Protein AF-A0A3M1A2R4-F1 (afdb_monomer_lite)

Foldseek 3Di:
DVLLVLQADDPRDLVVSLVVLVVVLQVQLVVCCVPVVDDSVVSSVVSVVVSLVSSLNNNLSHPLVNLLVVLLVCVVVVNLDLVVLLVVLLQALGSNNLSSLCNQLVHDSVVSSVQCVVVDLVSQLVSCVSGPDDPVSSVSSSVSNNNNVVVVD

pLDDT: mean 90.4, std 5.22, range [67.06, 96.69]

Sequence (153 aa):
CLLCRLAAHEGTDLAGIERLTHHLSARLAEALSGTYDLDIDHATYLAGLARDEAVARAIERAPMARIEAYLAEMAMHGQLGGDRIIAYAQRGDSPLFIAAVAQCAGMDSELVEAFLEDDSVVALERMLLRTDLVPALRAAICNAYEGATRASA

Radius of gyration: 16.37 Å; chains: 1; bounding box: 39×34×41 Å

Secondary structure (DSSP, 8-state):
-HHHHHHTSTT--HHHHHHHHHHHHHHHHHHHHHHH---HHHHHHHHHHHHHHHHHHHHTTS-HHHHHHHHHHHHHTT---HHHHHHHHTTSS-HHHHHHHHHHHT--HHHHHHHHTT--HHHHHHHHTTSS--HHHHHHHHHHHHHHHHHH-

Structure (mmCIF, N/CA/C/O backbone):
data_AF-A0A3M1A2R4-F1
#
_entry.id   AF-A0A3M1A2R4-F1
#
loop_
_atom_site.group_PDB
_atom_site.id
_atom_site.type_symbol
_atom_site.label_atom_id
_atom_site.label_alt_id
_atom_site.label_comp_id
_atom_site.label_asym_id
_atom_site.label_entity_id
_atom_site.label_seq_id
_atom_site.pdbx_PDB_ins_code
_atom_site.Cartn_x
_atom_site.Cartn_y
_atom_site.Cartn_z
_atom_site.occupancy
_atom_site.B_iso_or_equiv
_atom_site.auth_seq_id
_atom_site.auth_comp_id
_atom_site.auth_asym_id
_atom_site.auth_atom_id
_atom_site.pdbx_PDB_model_num
ATOM 1 N N . CYS A 1 1 ? 17.864 -5.603 3.311 1.00 74.31 1 CYS A N 1
ATOM 2 C CA . CYS A 1 1 ? 17.776 -4.704 2.135 1.00 74.31 1 CYS A CA 1
ATOM 3 C C . CYS A 1 1 ? 18.266 -3.301 2.529 1.00 74.31 1 CYS A C 1
ATOM 5 O O . CYS A 1 1 ? 17.985 -2.880 3.646 1.00 74.31 1 CYS A O 1
ATOM 7 N N . LEU A 1 2 ? 19.033 -2.602 1.674 1.00 82.69 2 LEU A N 1
ATOM 8 C CA . LEU A 1 2 ? 19.510 -1.229 1.936 1.00 82.69 2 LEU A CA 1
ATOM 9 C C . LEU A 1 2 ? 18.342 -0.249 2.127 1.00 82.69 2 LEU A C 1
ATOM 11 O O . LEU A 1 2 ? 18.363 0.518 3.082 1.00 82.69 2 LEU A O 1
ATOM 15 N N . LEU A 1 3 ? 17.307 -0.346 1.287 1.00 81.88 3 LEU A N 1
ATOM 16 C CA . LEU A 1 3 ? 16.104 0.490 1.369 1.00 81.88 3 LEU A CA 1
ATOM 17 C C . LEU A 1 3 ? 15.379 0.315 2.707 1.00 81.88 3 LEU A C 1
ATOM 19 O O . LEU A 1 3 ? 15.019 1.301 3.329 1.00 81.88 3 LEU A O 1
ATOM 23 N N . CYS A 1 4 ? 15.260 -0.919 3.210 1.00 81.88 4 CYS A N 1
ATOM 24 C CA . CYS A 1 4 ? 14.678 -1.173 4.533 1.00 81.88 4 CYS A CA 1
ATOM 25 C C . CYS A 1 4 ? 15.477 -0.517 5.670 1.00 81.88 4 CYS A C 1
ATOM 27 O O . CYS A 1 4 ? 14.888 -0.037 6.629 1.00 81.88 4 CYS A O 1
ATOM 29 N N . ARG A 1 5 ? 16.816 -0.492 5.575 1.00 83.06 5 ARG A N 1
ATOM 30 C CA . ARG A 1 5 ? 17.661 0.179 6.581 1.00 83.06 5 ARG A CA 1
ATOM 31 C C . ARG A 1 5 ? 17.504 1.695 6.531 1.00 83.06 5 ARG A C 1
ATOM 33 O O . ARG A 1 5 ? 17.515 2.327 7.575 1.00 83.06 5 ARG A O 1
ATOM 40 N N . LEU A 1 6 ? 17.363 2.250 5.328 1.00 83.06 6 LEU A N 1
ATOM 41 C CA . LEU A 1 6 ? 17.090 3.670 5.134 1.00 83.06 6 LEU A CA 1
ATOM 42 C C . LEU A 1 6 ? 15.706 4.033 5.690 1.00 83.06 6 LEU A C 1
ATOM 44 O O . LEU A 1 6 ? 15.608 4.933 6.508 1.00 83.06 6 LEU A O 1
ATOM 48 N N . ALA A 1 7 ? 14.656 3.288 5.343 1.00 80.50 7 ALA A N 1
ATOM 49 C CA . ALA A 1 7 ? 13.298 3.546 5.830 1.00 80.50 7 ALA A CA 1
ATOM 50 C C . ALA A 1 7 ? 13.175 3.497 7.365 1.00 80.50 7 ALA A C 1
ATOM 52 O O . ALA A 1 7 ? 12.448 4.296 7.954 1.00 80.50 7 ALA A O 1
ATOM 53 N N . ALA A 1 8 ? 13.923 2.597 8.011 1.00 82.00 8 ALA A N 1
ATOM 54 C CA . ALA A 1 8 ? 13.959 2.474 9.465 1.00 82.00 8 ALA A CA 1
ATOM 55 C C . ALA A 1 8 ? 14.696 3.632 10.173 1.00 82.00 8 ALA A C 1
ATOM 57 O O . ALA A 1 8 ? 14.579 3.767 11.388 1.00 82.00 8 ALA A O 1
ATOM 58 N N . HIS A 1 9 ? 15.463 4.461 9.456 1.00 86.94 9 HIS A N 1
ATOM 59 C CA . HIS A 1 9 ? 16.214 5.560 10.058 1.00 86.94 9 HIS A CA 1
ATOM 60 C C . HIS A 1 9 ? 15.321 6.789 10.285 1.00 86.94 9 HIS A C 1
ATOM 62 O O . HIS A 1 9 ? 14.653 7.283 9.366 1.00 86.94 9 HIS A O 1
ATOM 68 N N . GLU A 1 10 ? 15.359 7.336 11.503 1.00 69.06 10 GLU A N 1
ATOM 69 C CA . GLU A 1 10 ? 14.716 8.606 11.852 1.00 69.06 10 GLU A CA 1
ATOM 70 C C . GLU A 1 10 ? 15.317 9.723 10.982 1.00 69.06 10 GLU A C 1
ATOM 72 O O . GLU A 1 10 ? 16.504 10.025 11.069 1.00 69.06 10 GLU A O 1
ATOM 77 N N . GLY A 1 11 ? 14.535 10.271 10.052 1.00 76.69 11 GLY A N 1
ATOM 78 C CA . GLY A 1 11 ? 14.973 11.325 9.125 1.00 76.69 11 GLY A CA 1
ATOM 79 C C . GLY A 1 11 ? 14.952 10.955 7.640 1.00 76.69 11 GLY A C 1
ATOM 80 O O . GLY A 1 11 ? 15.101 11.837 6.799 1.00 76.69 11 GLY A O 1
ATOM 81 N N . THR A 1 12 ? 14.733 9.690 7.272 1.00 83.56 12 THR A N 1
ATOM 82 C CA . THR A 1 12 ? 14.673 9.312 5.848 1.00 83.56 12 THR A CA 1
ATOM 83 C C . THR A 1 12 ? 13.295 9.527 5.235 1.00 83.56 12 THR A C 1
ATOM 85 O O . THR A 1 12 ? 12.384 8.767 5.530 1.00 83.56 12 THR A O 1
ATOM 88 N N . ASP A 1 13 ? 13.138 10.510 4.353 1.00 87.25 13 ASP A N 1
ATOM 89 C CA . ASP A 1 13 ? 11.905 10.745 3.586 1.00 87.25 13 ASP A CA 1
ATOM 90 C C . ASP A 1 13 ? 11.440 9.486 2.812 1.00 87.25 13 ASP A C 1
ATOM 92 O O . ASP A 1 13 ? 12.142 8.998 1.920 1.00 87.25 13 ASP A O 1
ATOM 96 N N . LEU A 1 14 ? 10.246 8.973 3.146 1.00 86.88 14 LEU A N 1
ATOM 97 C CA . LEU A 1 14 ? 9.649 7.796 2.503 1.00 86.88 14 LEU A CA 1
ATOM 98 C C . LEU A 1 14 ? 9.283 8.068 1.038 1.00 86.88 14 LEU A C 1
ATOM 100 O O . LEU A 1 14 ? 9.515 7.211 0.183 1.00 86.88 14 LEU A O 1
ATOM 104 N N . ALA A 1 15 ? 8.831 9.282 0.713 1.00 85.50 15 ALA A N 1
ATOM 105 C CA . ALA A 1 15 ? 8.597 9.680 -0.673 1.00 85.50 15 ALA A CA 1
ATOM 106 C C . ALA A 1 15 ? 9.923 9.741 -1.456 1.00 85.50 15 ALA A C 1
ATOM 108 O O . ALA A 1 15 ? 9.991 9.405 -2.640 1.00 85.50 15 ALA A O 1
ATOM 109 N N . GLY A 1 16 ? 11.019 10.102 -0.783 1.00 85.38 16 GLY A N 1
ATOM 110 C CA . GLY A 1 16 ? 12.377 10.029 -1.323 1.00 85.38 16 GLY A CA 1
ATOM 111 C C . GLY A 1 16 ? 12.805 8.605 -1.686 1.00 85.38 16 GLY A C 1
ATOM 112 O O . GLY A 1 16 ? 13.424 8.403 -2.734 1.00 85.38 16 GLY A O 1
ATOM 113 N N . ILE A 1 17 ? 12.434 7.612 -0.872 1.00 85.62 17 ILE A N 1
ATOM 114 C CA . ILE A 1 17 ? 12.674 6.189 -1.160 1.00 85.62 17 ILE A CA 1
ATOM 115 C C . ILE A 1 17 ? 11.888 5.743 -2.402 1.00 85.62 17 ILE A C 1
ATOM 117 O O . ILE A 1 17 ? 12.461 5.090 -3.280 1.00 85.62 17 ILE A O 1
ATOM 121 N N . GLU A 1 18 ? 10.612 6.115 -2.517 1.00 85.88 18 GLU A N 1
ATOM 122 C CA . GLU A 1 18 ? 9.787 5.796 -3.694 1.00 85.88 18 GLU A CA 1
ATOM 123 C C . GLU A 1 18 ? 10.362 6.429 -4.975 1.00 85.88 18 GLU A C 1
ATOM 125 O O . GLU A 1 18 ? 10.519 5.758 -5.995 1.00 85.88 18 GLU A O 1
ATOM 130 N N . ARG A 1 19 ? 10.804 7.693 -4.916 1.00 87.31 19 ARG A N 1
ATOM 131 C CA . ARG A 1 19 ? 11.465 8.354 -6.058 1.00 87.31 19 ARG A CA 1
ATOM 132 C C . ARG A 1 19 ? 12.773 7.666 -6.454 1.00 87.31 19 ARG A C 1
ATOM 134 O O . ARG A 1 19 ? 13.025 7.439 -7.638 1.00 87.31 19 ARG A O 1
ATOM 141 N N . LEU A 1 20 ? 13.609 7.306 -5.480 1.00 86.38 20 LEU A N 1
ATOM 142 C CA . LEU A 1 20 ? 14.888 6.644 -5.744 1.00 86.38 20 LEU A CA 1
ATOM 143 C C . LEU A 1 20 ? 14.684 5.262 -6.377 1.00 86.38 20 LEU A C 1
ATOM 145 O O . LEU A 1 20 ? 15.350 4.916 -7.351 1.00 86.38 20 LEU A O 1
ATOM 149 N N . THR A 1 21 ? 13.736 4.487 -5.860 1.00 87.44 21 THR A N 1
ATOM 150 C CA . THR A 1 21 ? 13.397 3.165 -6.408 1.00 87.44 21 THR A CA 1
ATOM 151 C C . THR A 1 21 ? 12.771 3.252 -7.796 1.00 87.44 21 THR A C 1
ATOM 153 O O . THR A 1 21 ? 13.076 2.408 -8.635 1.00 87.44 21 THR A O 1
ATOM 156 N N . HIS A 1 22 ? 11.992 4.296 -8.090 1.00 88.12 22 HIS A N 1
ATOM 157 C CA . HIS A 1 22 ? 11.499 4.569 -9.440 1.00 88.12 22 HIS A CA 1
ATOM 158 C C . HIS A 1 22 ? 12.638 4.807 -10.446 1.00 88.12 22 HIS A C 1
ATOM 160 O O . HIS A 1 22 ? 12.632 4.262 -11.548 1.00 88.12 22 HIS A O 1
ATOM 166 N N . HIS A 1 23 ? 13.672 5.565 -10.071 1.00 87.75 23 HIS A N 1
ATOM 167 C CA . HIS A 1 23 ? 14.840 5.732 -10.941 1.00 87.75 23 HIS A CA 1
ATOM 168 C C . HIS A 1 23 ? 15.622 4.428 -11.137 1.00 87.75 23 HIS A C 1
ATOM 170 O O . HIS A 1 23 ? 16.099 4.149 -12.240 1.00 87.75 23 HIS A O 1
ATOM 176 N N . LEU A 1 24 ? 15.734 3.609 -10.088 1.00 87.94 24 LEU A N 1
ATOM 177 C CA . LEU A 1 24 ? 16.389 2.305 -10.179 1.00 87.94 24 LEU A CA 1
ATOM 178 C C . LEU A 1 24 ? 15.596 1.311 -11.036 1.00 87.94 24 LEU A C 1
ATOM 180 O O . LEU A 1 24 ? 16.211 0.509 -11.737 1.00 87.94 24 LEU A O 1
ATOM 184 N N . SER A 1 25 ? 14.260 1.374 -11.036 1.00 89.81 25 SER A N 1
ATOM 185 C CA . SER A 1 25 ? 13.433 0.451 -11.819 1.00 89.81 25 SER A CA 1
ATOM 186 C C . SER A 1 25 ? 13.625 0.632 -13.322 1.00 89.81 25 SER A C 1
ATOM 188 O O . SER A 1 25 ? 13.654 -0.355 -14.047 1.00 89.81 25 SER A O 1
ATOM 190 N N . ALA A 1 26 ? 13.842 1.863 -13.794 1.00 89.69 26 ALA A N 1
ATOM 191 C CA . ALA A 1 26 ? 14.159 2.108 -15.203 1.00 89.69 26 ALA A CA 1
ATOM 192 C C . ALA A 1 26 ? 15.464 1.405 -15.623 1.00 89.69 26 ALA A C 1
ATOM 194 O O . ALA A 1 26 ? 15.518 0.731 -16.648 1.00 89.69 26 ALA A O 1
ATOM 195 N N . ARG A 1 27 ? 16.503 1.483 -14.781 1.00 89.81 27 ARG A N 1
ATOM 196 C CA . ARG A 1 27 ? 17.782 0.795 -15.030 1.00 89.81 27 ARG A CA 1
ATOM 197 C C . ARG A 1 27 ? 17.660 -0.719 -14.922 1.00 89.81 27 ARG A C 1
ATOM 199 O O . ARG A 1 27 ? 18.323 -1.440 -15.661 1.00 89.81 27 ARG A O 1
ATOM 206 N N . LEU A 1 28 ? 16.804 -1.202 -14.024 1.00 90.81 28 LEU A N 1
ATOM 207 C CA . LEU A 1 28 ? 16.495 -2.622 -13.918 1.00 90.81 28 LEU A CA 1
ATOM 208 C C . LEU A 1 28 ? 15.791 -3.137 -15.180 1.00 90.81 28 LEU A C 1
ATOM 210 O O . LEU A 1 28 ? 16.151 -4.208 -15.653 1.00 90.81 28 LEU A O 1
ATOM 214 N N . ALA A 1 29 ? 14.851 -2.378 -15.748 1.00 91.81 29 ALA A N 1
ATOM 215 C CA . ALA A 1 29 ? 14.175 -2.742 -16.994 1.00 91.81 29 ALA A CA 1
ATOM 216 C C . ALA A 1 29 ? 15.168 -2.862 -18.163 1.00 91.81 29 ALA A C 1
ATOM 218 O O . ALA A 1 29 ? 15.178 -3.874 -18.861 1.00 91.81 29 ALA A O 1
ATOM 219 N N . GLU A 1 30 ? 16.068 -1.883 -18.318 1.00 92.19 30 GLU A N 1
ATOM 220 C CA . GLU A 1 30 ? 17.148 -1.936 -19.315 1.00 92.19 30 GLU A CA 1
ATOM 221 C C . GLU A 1 30 ? 18.041 -3.174 -19.124 1.00 92.19 30 GLU A C 1
ATOM 223 O O . GLU A 1 30 ? 18.344 -3.886 -20.083 1.00 92.19 30 GLU A O 1
ATOM 228 N N . ALA A 1 31 ? 18.435 -3.466 -17.880 1.00 91.69 31 ALA A N 1
ATOM 229 C CA . ALA A 1 31 ? 19.275 -4.619 -17.567 1.00 91.69 31 ALA A CA 1
ATOM 230 C C . ALA A 1 31 ? 18.562 -5.955 -17.831 1.00 91.69 31 ALA A C 1
ATOM 232 O O . ALA A 1 31 ? 19.183 -6.886 -18.348 1.00 91.69 31 ALA A O 1
ATOM 233 N N . LEU A 1 32 ? 17.272 -6.054 -17.495 1.00 91.50 32 LEU A N 1
ATOM 234 C CA . LEU A 1 32 ? 16.455 -7.240 -17.739 1.00 91.50 32 LEU A CA 1
ATOM 235 C C . LEU A 1 32 ? 16.297 -7.507 -19.237 1.00 91.50 32 LEU A C 1
ATOM 237 O O . LEU A 1 32 ? 16.507 -8.639 -19.669 1.00 91.50 32 LEU A O 1
ATOM 241 N N . SER A 1 33 ? 16.002 -6.466 -20.017 1.00 94.50 33 SER A N 1
ATOM 242 C CA . SER A 1 33 ? 15.904 -6.566 -21.473 1.00 94.50 33 SER A CA 1
ATOM 243 C C . SER A 1 33 ? 17.237 -7.002 -22.090 1.00 94.50 33 SER A C 1
ATOM 245 O O . SER A 1 33 ? 17.282 -7.994 -22.809 1.00 94.50 33 SER A O 1
ATOM 247 N N . GLY A 1 34 ? 18.352 -6.357 -21.723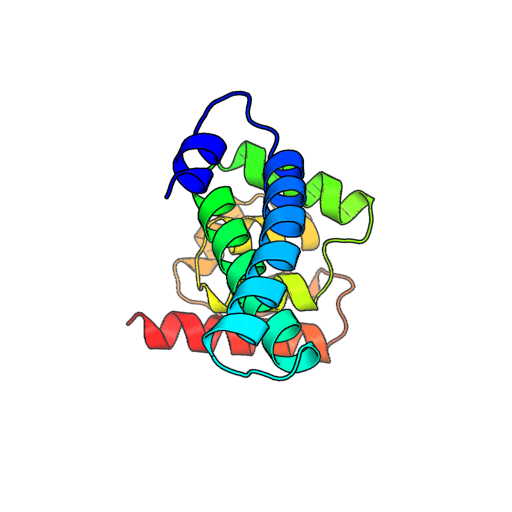 1.00 93.31 34 GLY A N 1
ATOM 248 C CA . GLY A 1 34 ? 19.662 -6.678 -22.300 1.00 93.31 34 GLY A CA 1
ATOM 249 C C . GLY A 1 34 ? 20.250 -8.029 -21.873 1.00 93.31 34 GLY A C 1
ATOM 250 O O . GLY A 1 34 ? 20.986 -8.642 -22.641 1.00 93.31 34 GLY A O 1
ATOM 251 N N . THR A 1 35 ? 19.954 -8.502 -20.658 1.00 94.44 35 THR A N 1
ATOM 252 C CA . THR A 1 35 ? 20.550 -9.744 -20.123 1.00 94.44 35 THR A CA 1
ATOM 253 C C . THR A 1 35 ? 19.731 -10.981 -20.470 1.00 94.44 35 THR A C 1
ATOM 255 O O . THR A 1 35 ? 20.301 -12.043 -20.714 1.00 94.44 35 THR A O 1
ATOM 258 N N . TYR A 1 36 ? 18.403 -10.857 -20.465 1.00 93.38 36 TYR A N 1
ATOM 259 C CA . TYR A 1 36 ? 17.482 -11.983 -20.628 1.00 93.38 36 TYR A CA 1
ATOM 260 C C . TYR A 1 36 ? 16.710 -11.943 -21.951 1.00 93.38 36 TYR A C 1
ATOM 262 O O . TYR A 1 36 ? 15.812 -12.759 -22.134 1.00 93.38 36 TYR A O 1
ATOM 270 N N . ASP A 1 37 ? 17.054 -11.012 -22.850 1.00 92.75 37 ASP A N 1
ATOM 271 C CA . ASP A 1 37 ? 16.393 -10.800 -24.147 1.00 92.75 37 ASP A CA 1
ATOM 272 C C . ASP A 1 37 ? 14.870 -10.624 -24.008 1.00 92.75 37 ASP A C 1
ATOM 274 O O . ASP A 1 37 ? 14.066 -11.101 -24.809 1.00 92.75 37 ASP A O 1
ATOM 278 N N . LEU A 1 38 ? 14.459 -9.971 -22.918 1.00 91.81 38 LEU A N 1
ATOM 279 C CA . LEU A 1 38 ? 13.063 -9.634 -22.685 1.00 91.81 38 LEU A CA 1
ATOM 280 C C . LEU A 1 38 ? 12.693 -8.411 -23.517 1.00 91.81 38 LEU A C 1
ATOM 282 O O . LEU A 1 38 ? 13.439 -7.427 -23.564 1.00 91.81 38 LEU A O 1
ATOM 286 N N . ASP A 1 39 ? 11.494 -8.446 -24.094 1.00 95.88 39 ASP A N 1
ATOM 287 C CA . ASP A 1 39 ? 10.882 -7.254 -24.667 1.00 95.88 39 ASP A CA 1
ATOM 288 C C . ASP A 1 39 ? 10.824 -6.126 -23.622 1.00 95.88 39 ASP A C 1
ATOM 290 O O . ASP A 1 39 ? 10.602 -6.369 -22.428 1.00 95.88 39 ASP A O 1
ATOM 294 N N . ILE A 1 40 ? 11.058 -4.890 -24.067 1.00 92.19 40 ILE A N 1
ATOM 295 C CA . ILE A 1 40 ? 11.221 -3.748 -23.166 1.00 92.19 40 ILE A CA 1
ATOM 296 C C . ILE A 1 40 ? 9.950 -3.456 -22.363 1.00 92.19 40 ILE A C 1
ATOM 298 O O . ILE A 1 40 ? 10.054 -3.066 -21.196 1.00 92.19 40 ILE A O 1
ATOM 302 N N . ASP A 1 41 ? 8.764 -3.706 -22.924 1.00 92.88 41 ASP A N 1
ATOM 303 C CA . ASP A 1 41 ? 7.500 -3.498 -22.218 1.00 92.88 41 ASP A CA 1
ATOM 304 C C . ASP A 1 41 ? 7.345 -4.542 -21.106 1.00 92.88 41 ASP A C 1
ATOM 306 O O . ASP A 1 41 ? 6.997 -4.212 -19.968 1.00 92.88 41 ASP A O 1
ATOM 310 N N . HIS A 1 42 ? 7.707 -5.797 -21.392 1.00 91.44 42 HIS A N 1
ATOM 311 C CA . HIS A 1 42 ? 7.707 -6.872 -20.399 1.00 91.44 42 HIS A CA 1
ATOM 312 C C . HIS A 1 42 ? 8.743 -6.624 -19.290 1.00 91.44 42 HIS A C 1
ATOM 314 O O . HIS A 1 42 ? 8.444 -6.774 -18.102 1.00 91.44 42 HIS A O 1
ATOM 320 N N . ALA A 1 43 ? 9.958 -6.210 -19.653 1.00 92.69 43 ALA A N 1
ATOM 321 C CA . ALA A 1 43 ? 11.010 -5.881 -18.695 1.00 92.69 43 ALA A CA 1
ATOM 322 C C . ALA A 1 43 ? 10.611 -4.697 -17.797 1.00 92.69 43 ALA A C 1
ATOM 324 O O . ALA A 1 43 ? 10.844 -4.731 -16.586 1.00 92.69 43 ALA A O 1
ATOM 325 N N . THR A 1 44 ? 9.958 -3.682 -18.371 1.00 92.44 44 THR A N 1
ATOM 326 C CA . THR A 1 44 ? 9.426 -2.523 -17.638 1.00 92.44 44 THR A CA 1
ATOM 327 C C . THR A 1 44 ? 8.334 -2.938 -16.661 1.00 92.44 44 THR A C 1
ATOM 329 O O . THR A 1 44 ? 8.353 -2.508 -15.506 1.00 92.44 44 THR A O 1
ATOM 332 N N . TYR A 1 45 ? 7.421 -3.814 -17.084 1.00 89.75 45 TYR A N 1
ATOM 333 C CA . TYR A 1 45 ? 6.386 -4.364 -16.215 1.00 89.75 45 TYR A CA 1
ATOM 334 C C . TYR A 1 45 ? 6.985 -5.111 -15.012 1.00 89.75 45 TYR A C 1
ATOM 336 O O . TYR A 1 45 ? 6.665 -4.788 -13.866 1.00 89.75 45 TYR A O 1
ATOM 344 N N . LEU A 1 46 ? 7.915 -6.045 -15.247 1.00 90.06 46 LEU A N 1
ATOM 345 C CA . LEU A 1 46 ? 8.571 -6.800 -14.171 1.00 90.06 46 LEU A CA 1
ATOM 346 C C . LEU A 1 46 ? 9.371 -5.896 -13.226 1.00 90.06 46 LEU A C 1
ATOM 348 O O . LEU A 1 46 ? 9.318 -6.068 -12.007 1.00 90.06 46 LEU A O 1
ATOM 352 N N . ALA A 1 47 ? 10.093 -4.914 -13.770 1.00 91.38 47 ALA A N 1
ATOM 353 C CA . ALA A 1 47 ? 10.820 -3.944 -12.963 1.00 91.38 47 ALA A CA 1
ATOM 354 C C . ALA A 1 47 ? 9.875 -3.073 -12.117 1.00 91.38 47 ALA A C 1
ATOM 356 O O . ALA A 1 47 ? 10.213 -2.740 -10.981 1.00 91.38 47 ALA A O 1
ATOM 357 N N . GLY A 1 48 ? 8.692 -2.740 -12.643 1.00 88.69 48 GLY A N 1
ATOM 358 C CA . GLY A 1 48 ? 7.626 -2.058 -11.912 1.00 88.69 48 GLY A CA 1
ATOM 359 C C . GLY A 1 48 ? 7.116 -2.883 -10.731 1.00 88.69 48 GLY A C 1
ATOM 360 O O . GLY A 1 48 ? 7.115 -2.388 -9.607 1.00 88.69 48 GLY A O 1
ATOM 361 N N . LEU A 1 49 ? 6.796 -4.162 -10.952 1.00 87.44 49 LEU A N 1
ATOM 362 C CA . LEU A 1 49 ? 6.379 -5.067 -9.874 1.00 87.44 49 LEU A CA 1
ATOM 363 C C . LEU A 1 49 ? 7.452 -5.196 -8.785 1.00 87.44 49 LEU A C 1
ATOM 365 O O . LEU A 1 49 ? 7.162 -5.089 -7.595 1.00 87.44 49 LEU A O 1
ATOM 369 N N . ALA A 1 50 ? 8.712 -5.385 -9.188 1.00 86.94 50 ALA A N 1
ATOM 370 C CA . ALA A 1 50 ? 9.827 -5.495 -8.252 1.00 86.94 50 ALA A CA 1
ATOM 371 C C . ALA A 1 50 ? 10.047 -4.200 -7.453 1.00 86.94 50 ALA A C 1
ATOM 373 O O . ALA A 1 50 ? 10.368 -4.254 -6.263 1.00 86.94 50 ALA A O 1
ATOM 374 N N . ARG A 1 51 ? 9.868 -3.037 -8.094 1.00 90.19 51 ARG A N 1
ATOM 375 C CA . ARG A 1 51 ? 9.919 -1.728 -7.435 1.00 90.19 51 ARG A CA 1
ATOM 376 C C . ARG A 1 51 ? 8.832 -1.613 -6.379 1.00 90.19 51 ARG A C 1
ATOM 378 O O . ARG A 1 51 ? 9.155 -1.282 -5.243 1.00 90.19 51 ARG A O 1
ATOM 385 N N . ASP A 1 52 ? 7.585 -1.878 -6.747 1.00 86.62 52 ASP A N 1
ATOM 386 C CA . ASP A 1 52 ? 6.438 -1.691 -5.855 1.00 86.62 52 ASP A CA 1
ATOM 387 C C . ASP A 1 52 ? 6.552 -2.605 -4.627 1.00 86.62 52 ASP A C 1
ATOM 389 O O . ASP A 1 52 ? 6.391 -2.148 -3.494 1.00 86.62 52 ASP A O 1
ATOM 393 N N . GLU A 1 53 ? 6.989 -3.852 -4.829 1.00 87.19 53 GLU A N 1
ATOM 394 C CA . GLU A 1 53 ? 7.294 -4.788 -3.743 1.00 87.19 53 GLU A CA 1
ATOM 395 C C . GLU A 1 53 ? 8.439 -4.290 -2.842 1.00 87.19 53 GLU A C 1
ATOM 397 O O . GLU A 1 53 ? 8.360 -4.359 -1.611 1.00 87.19 53 GLU A O 1
ATOM 402 N N . ALA A 1 54 ? 9.522 -3.774 -3.434 1.00 87.44 54 ALA A N 1
ATOM 403 C CA . ALA A 1 54 ? 10.663 -3.263 -2.680 1.00 87.44 54 ALA A CA 1
ATOM 404 C C . ALA A 1 54 ? 10.313 -2.008 -1.866 1.00 87.44 54 ALA A C 1
ATOM 406 O O . ALA A 1 54 ? 10.793 -1.866 -0.737 1.00 87.44 54 ALA A O 1
ATOM 407 N N . VAL A 1 55 ? 9.486 -1.118 -2.424 1.00 88.88 55 VAL A N 1
ATOM 408 C CA . VAL A 1 55 ? 8.983 0.087 -1.752 1.00 88.88 55 VAL A 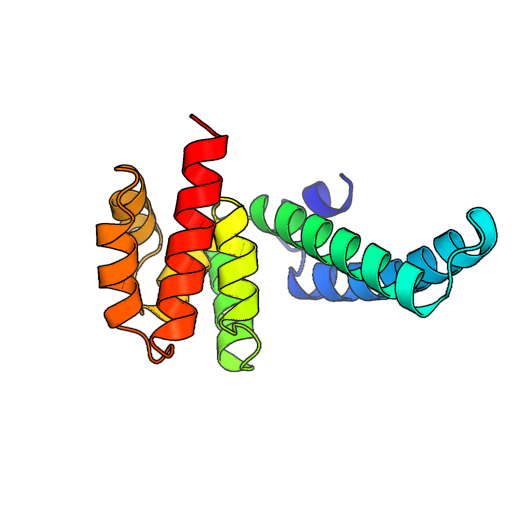CA 1
ATOM 409 C C . VAL A 1 55 ? 8.078 -0.296 -0.593 1.00 88.88 55 VAL A C 1
ATOM 411 O O . VAL A 1 55 ? 8.336 0.147 0.525 1.00 88.88 55 VAL A O 1
ATOM 414 N N . ALA A 1 56 ? 7.096 -1.173 -0.816 1.00 88.88 56 ALA A N 1
ATOM 415 C CA . ALA A 1 56 ? 6.191 -1.631 0.235 1.00 88.88 56 ALA A CA 1
ATOM 416 C C . ALA A 1 56 ? 6.969 -2.233 1.420 1.00 88.88 56 ALA A C 1
ATOM 418 O O . ALA A 1 56 ? 6.823 -1.779 2.554 1.00 88.88 56 ALA A O 1
ATOM 419 N N . ARG A 1 57 ? 7.914 -3.148 1.151 1.00 89.00 57 ARG A N 1
ATOM 420 C CA . ARG A 1 57 ? 8.788 -3.732 2.190 1.00 89.00 57 ARG A CA 1
ATOM 421 C C . ARG A 1 57 ? 9.674 -2.719 2.905 1.00 89.00 57 ARG A C 1
ATOM 423 O O . ARG A 1 57 ? 10.106 -2.973 4.030 1.00 89.00 57 ARG A O 1
ATOM 430 N N . ALA A 1 58 ? 10.075 -1.648 2.227 1.00 88.06 58 ALA A N 1
ATOM 431 C CA . ALA A 1 58 ? 10.868 -0.601 2.851 1.00 88.06 58 ALA A CA 1
ATOM 432 C C . ALA A 1 58 ? 9.990 0.212 3.805 1.00 88.06 58 ALA A C 1
ATOM 434 O O . ALA A 1 58 ? 10.354 0.358 4.968 1.00 88.06 58 ALA A O 1
ATOM 435 N N . ILE A 1 59 ? 8.824 0.662 3.340 1.00 91.19 59 ILE A N 1
ATOM 436 C CA . ILE A 1 59 ? 7.884 1.468 4.127 1.00 91.19 59 ILE A CA 1
ATOM 437 C C . ILE A 1 59 ? 7.403 0.710 5.367 1.00 91.19 59 ILE A C 1
ATOM 439 O O . ILE A 1 59 ? 7.404 1.281 6.449 1.00 91.19 59 ILE A O 1
ATOM 443 N N . GLU A 1 60 ? 7.115 -0.588 5.255 1.00 91.38 60 GLU A N 1
ATOM 444 C CA . GLU A 1 60 ? 6.701 -1.443 6.385 1.00 91.38 60 GLU A CA 1
ATOM 445 C C . GLU A 1 60 ? 7.734 -1.544 7.521 1.00 91.38 60 GLU A C 1
ATOM 447 O O . GLU A 1 60 ? 7.435 -2.066 8.592 1.00 91.38 60 GLU A O 1
ATOM 452 N N . ARG A 1 61 ? 8.972 -1.084 7.306 1.00 90.12 61 ARG A N 1
ATOM 453 C CA . ARG A 1 61 ? 10.015 -1.031 8.344 1.00 90.12 61 ARG A CA 1
ATOM 454 C C . ARG A 1 61 ? 10.105 0.323 9.036 1.00 90.12 61 ARG A C 1
ATOM 456 O O . ARG A 1 61 ? 10.876 0.449 9.986 1.00 90.12 61 ARG A O 1
ATOM 463 N N . ALA A 1 62 ? 9.381 1.325 8.552 1.00 90.00 62 ALA A N 1
ATOM 464 C CA . ALA A 1 62 ? 9.292 2.614 9.209 1.00 90.00 62 ALA A CA 1
ATOM 465 C C . ALA A 1 62 ? 8.339 2.538 10.419 1.00 90.00 62 ALA A C 1
ATOM 467 O O . ALA A 1 62 ? 7.423 1.718 10.434 1.00 90.00 62 ALA A O 1
ATOM 468 N N . PRO A 1 63 ? 8.524 3.401 11.433 1.00 91.81 63 PRO A N 1
ATOM 469 C CA . PRO A 1 63 ? 7.544 3.580 12.503 1.00 91.81 63 PRO A CA 1
ATOM 470 C C . PRO A 1 63 ? 6.146 3.910 11.961 1.00 91.81 63 PRO A C 1
ATOM 472 O O . PRO A 1 63 ? 6.038 4.692 11.013 1.00 91.81 63 PRO A O 1
ATOM 475 N N . MET A 1 64 ? 5.094 3.388 12.606 1.00 93.44 64 MET A N 1
ATOM 476 C CA . MET A 1 64 ? 3.696 3.531 12.160 1.00 93.44 64 MET A CA 1
ATOM 477 C C . MET A 1 64 ? 3.311 4.986 11.862 1.00 93.44 64 MET A C 1
ATOM 479 O O . MET A 1 64 ? 2.876 5.284 10.756 1.00 93.44 64 MET A O 1
ATOM 483 N N . ALA A 1 65 ? 3.621 5.918 12.769 1.00 92.44 65 ALA A N 1
ATOM 484 C CA . ALA A 1 65 ? 3.341 7.348 12.589 1.00 92.44 65 ALA A CA 1
ATOM 485 C C . ALA A 1 65 ? 3.903 7.942 11.278 1.00 92.44 65 ALA A C 1
ATOM 487 O O . ALA A 1 65 ? 3.387 8.921 10.743 1.00 92.44 65 ALA A O 1
ATOM 488 N N . ARG A 1 66 ? 4.985 7.365 10.738 1.00 91.94 66 ARG A N 1
ATOM 489 C CA . ARG A 1 66 ? 5.574 7.798 9.462 1.00 91.94 66 ARG A CA 1
ATOM 490 C C . ARG A 1 66 ? 4.883 7.170 8.263 1.00 91.94 66 ARG A C 1
ATOM 492 O O . ARG A 1 66 ? 4.788 7.828 7.231 1.00 91.94 66 ARG A O 1
ATOM 499 N N . ILE A 1 67 ? 4.436 5.923 8.396 1.00 95.06 67 ILE A N 1
ATOM 500 C CA . ILE A 1 67 ? 3.611 5.253 7.388 1.00 95.06 67 ILE A CA 1
ATOM 501 C C . ILE A 1 67 ? 2.309 6.042 7.226 1.00 95.06 67 ILE A C 1
ATOM 503 O O . ILE A 1 67 ? 1.961 6.410 6.109 1.00 95.06 67 ILE A O 1
ATOM 507 N N . GLU A 1 68 ? 1.661 6.397 8.336 1.00 94.81 68 GLU A N 1
ATOM 508 C CA . GLU A 1 68 ? 0.454 7.228 8.354 1.00 94.81 68 GLU A CA 1
ATOM 509 C C . GLU A 1 68 ? 0.690 8.598 7.715 1.00 94.81 68 GLU A C 1
ATOM 511 O O . GLU A 1 68 ? -0.055 8.990 6.823 1.00 94.81 68 GLU A O 1
ATOM 516 N N . ALA A 1 69 ? 1.759 9.307 8.102 1.00 93.38 69 ALA A N 1
ATOM 517 C CA . ALA A 1 69 ? 2.088 10.605 7.509 1.00 93.38 69 ALA A CA 1
ATOM 518 C C . ALA A 1 69 ? 2.314 10.515 5.989 1.00 93.38 69 ALA A C 1
ATOM 520 O O . ALA A 1 69 ? 1.832 11.363 5.238 1.00 93.38 69 ALA A O 1
ATOM 521 N N . TYR A 1 70 ? 3.009 9.471 5.532 1.00 93.81 70 TYR A N 1
ATOM 522 C CA . TYR A 1 70 ? 3.230 9.213 4.110 1.00 93.81 70 TYR A CA 1
ATOM 523 C C . TYR A 1 70 ? 1.918 8.911 3.370 1.00 93.81 70 TYR A C 1
ATOM 525 O O . TYR A 1 70 ? 1.659 9.481 2.312 1.00 93.81 70 TYR A O 1
ATOM 533 N N . LEU A 1 71 ? 1.051 8.067 3.933 1.00 95.50 71 LEU A N 1
ATOM 534 C CA . LEU A 1 71 ? -0.242 7.740 3.330 1.00 95.50 71 LEU A CA 1
ATOM 535 C C . LEU A 1 71 ? -1.209 8.930 3.340 1.00 95.50 71 LEU A C 1
ATOM 537 O O . LEU A 1 71 ? -1.974 9.096 2.391 1.00 95.50 71 LEU A O 1
ATOM 541 N N . ALA A 1 72 ? -1.151 9.784 4.362 1.00 94.12 72 ALA A N 1
ATOM 542 C CA . ALA A 1 72 ? -1.896 11.035 4.411 1.00 94.12 72 ALA A CA 1
ATOM 543 C C . ALA A 1 72 ? -1.453 11.990 3.291 1.00 94.12 72 ALA A C 1
ATOM 545 O O . ALA A 1 72 ? -2.303 12.522 2.576 1.00 94.12 72 ALA A O 1
ATOM 546 N N . GLU A 1 73 ? -0.142 12.154 3.077 1.00 93.75 73 GLU A N 1
ATOM 547 C CA . GLU A 1 73 ? 0.402 12.932 1.953 1.00 93.75 73 GLU A CA 1
ATOM 548 C C . GLU A 1 73 ? -0.065 12.358 0.605 1.00 93.75 73 GLU A C 1
ATOM 550 O O . GLU A 1 73 ? -0.579 13.086 -0.248 1.00 93.75 73 GLU A O 1
ATOM 555 N N . MET A 1 74 ? 0.011 11.036 0.430 1.00 93.12 74 MET A N 1
ATOM 556 C CA . MET A 1 74 ? -0.498 10.378 -0.774 1.00 93.12 74 MET A CA 1
ATOM 557 C C . MET A 1 74 ? -1.996 10.608 -0.987 1.00 93.12 74 MET A C 1
ATOM 559 O O . MET A 1 74 ? -2.423 10.865 -2.114 1.00 93.12 74 MET A O 1
ATOM 563 N N . ALA A 1 75 ? -2.805 10.506 0.069 1.00 92.38 75 ALA A N 1
ATOM 564 C CA . ALA A 1 75 ? -4.243 10.734 0.001 1.00 92.38 75 ALA A CA 1
ATOM 565 C C . ALA A 1 75 ? -4.554 12.186 -0.394 1.00 92.38 75 ALA A C 1
ATOM 567 O O . ALA A 1 75 ? -5.375 12.412 -1.283 1.00 92.38 75 ALA A O 1
ATOM 568 N N . MET A 1 76 ? -3.838 13.163 0.179 1.00 92.25 76 MET A N 1
ATOM 569 C CA . MET A 1 76 ? -3.960 14.582 -0.184 1.00 92.25 76 MET A CA 1
ATOM 570 C C . MET A 1 76 ? -3.671 14.843 -1.668 1.00 92.25 76 MET A C 1
ATOM 572 O O . MET A 1 76 ? -4.280 15.727 -2.269 1.00 92.25 76 MET A O 1
ATOM 576 N N . HIS A 1 77 ? -2.770 14.065 -2.269 1.00 91.75 77 HIS A N 1
ATOM 577 C CA . HIS A 1 77 ? -2.426 14.158 -3.687 1.00 91.75 77 HIS A CA 1
ATOM 578 C C . HIS A 1 77 ? -3.240 13.222 -4.597 1.00 91.75 77 HIS A C 1
ATOM 580 O O . HIS A 1 77 ? -2.959 13.151 -5.794 1.00 91.75 77 HIS A O 1
ATOM 586 N N . GLY A 1 78 ? -4.239 12.505 -4.067 1.00 89.06 78 GLY A N 1
ATOM 587 C CA . GLY A 1 78 ? -5.053 11.556 -4.838 1.00 89.06 78 GLY A CA 1
ATOM 588 C C . GLY A 1 78 ? -4.280 10.324 -5.326 1.00 89.06 78 GLY A C 1
ATOM 589 O O . GLY A 1 78 ? -4.683 9.681 -6.291 1.00 89.06 78 GLY A O 1
ATOM 590 N N . GLN A 1 79 ? -3.151 10.005 -4.689 1.00 89.94 79 GLN A N 1
ATOM 591 C CA . GLN A 1 79 ? -2.275 8.884 -5.043 1.00 89.94 79 GLN A CA 1
ATOM 592 C C . GLN A 1 79 ? -2.604 7.604 -4.264 1.00 89.94 79 GLN A C 1
ATOM 594 O O . GLN A 1 79 ? -2.204 6.516 -4.681 1.00 89.94 79 GLN A O 1
ATOM 599 N N . LEU A 1 80 ? -3.350 7.711 -3.159 1.00 90.88 80 LEU A N 1
ATOM 600 C CA . LEU A 1 80 ? -3.869 6.569 -2.402 1.00 90.88 80 LEU A CA 1
ATOM 601 C C . LEU A 1 80 ? -5.190 6.069 -3.016 1.00 90.88 80 LEU A C 1
ATOM 603 O O . LEU A 1 80 ? -6.269 6.268 -2.468 1.00 90.88 80 LEU A O 1
ATOM 607 N N . GLY A 1 81 ? -5.100 5.475 -4.206 1.00 88.69 81 GLY A N 1
ATOM 608 C CA . GLY A 1 81 ? -6.246 4.896 -4.915 1.00 88.69 81 GLY A CA 1
ATOM 609 C C . GLY A 1 81 ? -6.538 3.443 -4.526 1.00 88.69 81 GLY A C 1
ATOM 610 O O . GLY A 1 81 ? -5.701 2.761 -3.932 1.00 88.69 81 GLY A O 1
ATOM 611 N N . GLY A 1 82 ? -7.707 2.941 -4.940 1.00 88.75 82 GLY A N 1
ATOM 612 C CA . GLY A 1 82 ? -8.145 1.566 -4.666 1.00 88.75 82 GLY A CA 1
ATOM 613 C C . GLY A 1 82 ? -7.150 0.491 -5.109 1.00 88.75 82 GLY A C 1
ATOM 614 O O . GLY A 1 82 ? -6.923 -0.455 -4.365 1.00 88.75 82 GLY A O 1
ATOM 615 N N . ASP A 1 83 ? -6.483 0.668 -6.253 1.00 90.56 83 ASP A N 1
ATOM 616 C CA . ASP A 1 83 ? -5.488 -0.292 -6.755 1.00 90.56 83 ASP A CA 1
ATOM 617 C C . ASP A 1 83 ? -4.294 -0.456 -5.803 1.00 90.56 83 ASP A C 1
ATOM 619 O O . ASP A 1 83 ? -3.816 -1.571 -5.589 1.00 90.56 83 ASP A O 1
ATOM 623 N N . ARG A 1 84 ? -3.837 0.637 -5.172 1.00 90.88 84 ARG A N 1
ATOM 624 C CA . ARG A 1 84 ? -2.767 0.568 -4.166 1.00 90.88 84 ARG A CA 1
ATOM 625 C C . ARG A 1 84 ? -3.242 -0.135 -2.901 1.00 90.88 84 ARG A C 1
ATOM 627 O O . ARG A 1 84 ? -2.512 -0.958 -2.365 1.00 90.88 84 ARG A O 1
ATOM 634 N N . ILE A 1 85 ? -4.470 0.137 -2.459 1.00 93.31 85 ILE A N 1
ATOM 635 C CA . ILE A 1 85 ? -5.051 -0.532 -1.286 1.00 93.31 85 ILE A CA 1
ATOM 636 C C . ILE A 1 85 ? -5.196 -2.034 -1.547 1.00 93.31 85 ILE A C 1
ATOM 638 O O . ILE A 1 85 ? -4.874 -2.825 -0.669 1.00 93.31 85 ILE A O 1
ATOM 642 N N . ILE A 1 86 ? -5.604 -2.441 -2.754 1.00 94.69 86 ILE A N 1
ATOM 643 C CA . ILE A 1 86 ? -5.646 -3.856 -3.158 1.00 94.69 86 ILE A CA 1
ATOM 644 C C . ILE A 1 86 ? -4.244 -4.471 -3.092 1.00 94.69 86 ILE A C 1
ATOM 646 O O . ILE A 1 86 ? -4.079 -5.551 -2.530 1.00 94.69 86 ILE A O 1
ATOM 650 N N . ALA A 1 87 ? -3.228 -3.785 -3.625 1.00 91.25 87 ALA A N 1
ATOM 651 C CA . ALA A 1 87 ? -1.846 -4.260 -3.559 1.00 91.25 87 ALA A CA 1
ATOM 652 C C . ALA A 1 87 ? -1.341 -4.393 -2.110 1.00 91.25 87 ALA A C 1
ATOM 654 O O . ALA A 1 87 ? -0.600 -5.323 -1.801 1.00 91.25 87 ALA A O 1
ATOM 655 N N . TYR A 1 88 ? -1.758 -3.501 -1.207 1.00 93.81 88 TYR A N 1
ATOM 656 C CA . TYR A 1 88 ? -1.442 -3.609 0.219 1.00 93.81 88 TYR A CA 1
ATOM 657 C C . TYR A 1 88 ? -2.223 -4.746 0.892 1.00 93.81 88 TYR A C 1
ATOM 659 O O . TYR A 1 88 ? -1.633 -5.498 1.657 1.00 93.81 88 TYR A O 1
ATOM 667 N N . ALA A 1 89 ? -3.495 -4.947 0.543 1.00 93.88 89 ALA A N 1
ATOM 668 C CA . ALA A 1 89 ? -4.340 -6.021 1.070 1.00 93.88 89 ALA A CA 1
ATOM 669 C C . ALA A 1 89 ? -3.780 -7.420 0.773 1.00 93.88 89 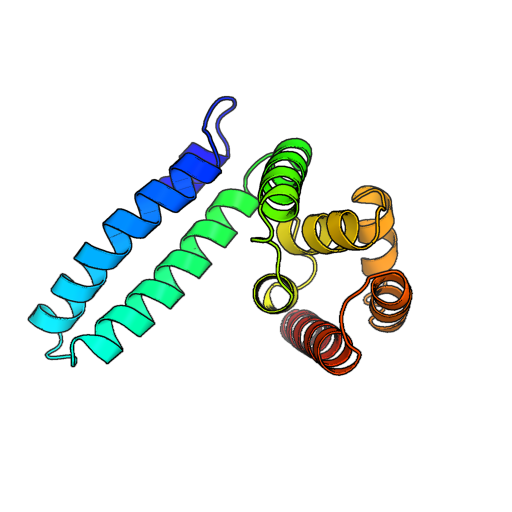ALA A C 1
ATOM 671 O O . ALA A 1 89 ? -3.865 -8.315 1.608 1.00 93.88 89 ALA A O 1
ATOM 672 N N . GLN A 1 90 ? -3.129 -7.602 -0.381 1.00 92.44 90 GLN A N 1
ATOM 673 C CA . GLN A 1 90 ? -2.431 -8.848 -0.739 1.00 92.44 90 GLN A CA 1
ATOM 674 C C . GLN A 1 90 ? -1.286 -9.214 0.223 1.00 92.44 90 GLN A C 1
ATOM 676 O O . GLN A 1 90 ? -0.729 -10.308 0.129 1.00 92.44 90 GLN A O 1
ATOM 681 N N . ARG A 1 91 ? -0.917 -8.307 1.132 1.00 89.69 91 ARG A N 1
ATOM 682 C CA . ARG A 1 91 ? 0.132 -8.485 2.140 1.00 89.69 91 ARG A CA 1
ATOM 683 C C . ARG A 1 91 ? -0.433 -8.863 3.516 1.00 89.69 91 ARG A C 1
ATOM 685 O O . ARG A 1 91 ? 0.354 -8.989 4.449 1.00 89.69 91 ARG A O 1
ATOM 692 N N . GLY A 1 92 ? -1.751 -9.056 3.639 1.00 90.12 92 GLY A N 1
ATOM 693 C CA . GLY A 1 92 ? -2.426 -9.411 4.892 1.00 90.12 92 GLY A CA 1
ATOM 694 C C . GLY A 1 92 ? -2.423 -8.259 5.898 1.00 90.12 92 GLY A C 1
ATOM 695 O O . GLY A 1 92 ? -2.556 -7.099 5.505 1.00 90.12 92 GLY A O 1
ATOM 696 N N . ASP A 1 93 ? -2.225 -8.573 7.180 1.00 89.12 93 ASP A N 1
ATOM 697 C CA . ASP A 1 93 ? -2.168 -7.611 8.298 1.00 89.12 93 ASP A CA 1
ATOM 698 C C . ASP A 1 93 ? -0.848 -6.835 8.346 1.00 89.12 93 ASP A C 1
ATOM 700 O O . ASP A 1 93 ? -0.165 -6.731 9.367 1.00 89.12 93 ASP A O 1
ATOM 704 N N . SER A 1 94 ? -0.430 -6.308 7.199 1.00 92.88 94 SER A N 1
ATOM 705 C CA . SER A 1 94 ? 0.771 -5.498 7.138 1.00 92.88 94 SER A CA 1
ATOM 706 C C . SER A 1 94 ? 0.488 -4.093 7.689 1.00 92.88 94 SER A C 1
ATOM 708 O O . SER A 1 94 ? -0.583 -3.533 7.428 1.00 92.88 94 SER A O 1
ATOM 710 N N . PRO A 1 95 ? 1.454 -3.458 8.384 1.00 94.50 95 PRO A N 1
ATOM 711 C CA . PRO A 1 95 ? 1.296 -2.089 8.882 1.00 94.50 95 PRO A CA 1
ATOM 712 C C . PRO A 1 95 ? 0.885 -1.092 7.792 1.00 94.50 95 PRO A C 1
ATOM 714 O O . PRO A 1 95 ? 0.154 -0.140 8.044 1.00 94.50 95 PRO A O 1
ATOM 717 N N . LEU A 1 96 ? 1.337 -1.329 6.557 1.00 94.56 96 LEU A N 1
ATOM 718 C CA . LEU A 1 96 ? 1.003 -0.506 5.400 1.00 94.56 96 LEU A CA 1
ATOM 719 C C . LEU A 1 96 ? -0.469 -0.650 4.994 1.00 94.56 96 LEU A C 1
ATOM 721 O O . LEU A 1 96 ? -1.101 0.348 4.654 1.00 94.56 96 LEU A O 1
ATOM 725 N N . PHE A 1 97 ? -1.018 -1.867 5.039 1.00 95.69 97 PHE A N 1
ATOM 726 C CA . PHE A 1 97 ? -2.433 -2.103 4.763 1.00 95.69 97 PHE A CA 1
ATOM 727 C C . PHE A 1 97 ? -3.329 -1.520 5.858 1.00 95.69 97 PHE A C 1
ATOM 729 O O . PHE A 1 97 ? -4.265 -0.785 5.540 1.00 95.69 97 PHE A O 1
ATOM 736 N N . ILE A 1 98 ? -2.994 -1.771 7.127 1.00 95.88 98 ILE A N 1
ATOM 737 C CA . ILE A 1 98 ? -3.711 -1.236 8.294 1.00 95.88 98 ILE A CA 1
ATOM 738 C C . ILE A 1 98 ? -3.793 0.291 8.208 1.00 95.88 98 ILE A C 1
ATOM 740 O O . ILE A 1 98 ? -4.889 0.854 8.214 1.00 95.88 98 ILE A O 1
ATOM 744 N N . ALA A 1 99 ? -2.649 0.957 8.031 1.00 96.62 99 ALA A N 1
ATOM 745 C CA . ALA A 1 99 ? -2.595 2.410 7.937 1.00 96.62 99 ALA A CA 1
ATOM 746 C C . ALA A 1 99 ? -3.339 2.946 6.699 1.00 96.62 99 ALA A C 1
ATOM 748 O O . ALA A 1 99 ? -3.953 4.010 6.755 1.00 96.62 99 ALA A O 1
ATOM 749 N N . ALA A 1 100 ? -3.342 2.215 5.577 1.00 95.81 100 ALA A N 1
ATOM 750 C CA . ALA A 1 100 ? -4.088 2.620 4.383 1.00 95.81 100 ALA A CA 1
ATOM 751 C C . ALA A 1 100 ? -5.606 2.548 4.601 1.00 95.81 100 ALA A C 1
ATOM 753 O O . ALA A 1 100 ? -6.325 3.476 4.228 1.00 95.81 100 ALA A O 1
ATOM 754 N N . VAL A 1 101 ? -6.096 1.482 5.241 1.00 95.31 101 VAL A N 1
ATOM 755 C CA . VAL A 1 101 ? -7.514 1.350 5.605 1.00 95.31 101 VAL A CA 1
ATOM 756 C C . VAL A 1 101 ? -7.907 2.421 6.620 1.00 95.31 101 VAL A C 1
ATOM 758 O O . VAL A 1 101 ? -8.937 3.071 6.434 1.00 95.31 101 VAL A O 1
ATOM 761 N N . ALA A 1 102 ? -7.077 2.655 7.639 1.00 95.56 102 ALA A N 1
ATOM 762 C CA . ALA A 1 102 ? -7.272 3.704 8.637 1.00 95.56 102 ALA A CA 1
ATOM 763 C C . ALA A 1 102 ? -7.398 5.088 7.983 1.00 95.56 102 ALA A C 1
ATOM 765 O O . ALA A 1 102 ? -8.383 5.798 8.208 1.00 95.56 102 ALA A O 1
ATOM 766 N N . GLN A 1 103 ? -6.474 5.412 7.073 1.00 95.56 103 GLN A N 1
ATOM 767 C CA . GLN A 1 103 ? -6.476 6.665 6.325 1.00 95.56 103 GLN A CA 1
ATOM 768 C C . GLN A 1 103 ? -7.740 6.833 5.468 1.00 95.56 103 GLN A C 1
ATOM 770 O O . GLN A 1 103 ? -8.334 7.912 5.457 1.00 95.56 103 GLN A O 1
ATOM 775 N N . CYS A 1 104 ? -8.184 5.786 4.766 1.00 93.00 104 CYS A N 1
ATOM 776 C CA . CYS A 1 104 ? -9.387 5.852 3.931 1.00 93.00 104 CYS A CA 1
ATOM 777 C C . CYS A 1 104 ? -10.685 5.911 4.749 1.00 93.00 104 CYS A C 1
ATOM 779 O O . CYS A 1 104 ? -11.627 6.597 4.356 1.00 93.00 104 CYS A O 1
ATOM 781 N N . ALA A 1 105 ? -10.752 5.195 5.872 1.00 92.38 105 ALA A N 1
ATOM 782 C CA . ALA A 1 105 ? -11.937 5.135 6.726 1.00 92.38 105 ALA A CA 1
ATOM 783 C C . ALA A 1 105 ? -12.035 6.309 7.720 1.00 92.38 105 ALA A C 1
ATOM 785 O O . ALA A 1 105 ? -13.063 6.451 8.393 1.00 92.38 105 ALA A O 1
ATOM 786 N N . GLY A 1 106 ? -10.987 7.136 7.829 1.00 93.06 106 GLY A N 1
ATOM 787 C CA . GLY A 1 106 ? -10.888 8.199 8.830 1.00 93.06 106 GLY A CA 1
ATOM 788 C C . GLY A 1 106 ? -10.870 7.636 10.252 1.00 93.06 106 GLY A C 1
ATOM 789 O O . GLY A 1 106 ? -11.605 8.114 11.119 1.00 93.06 106 GLY A O 1
ATOM 790 N N . MET A 1 107 ? -10.106 6.564 10.461 1.00 94.19 107 MET A N 1
ATOM 791 C CA . MET A 1 107 ? -10.001 5.824 11.719 1.00 94.19 107 MET A CA 1
ATOM 792 C C . MET A 1 107 ? -8.556 5.808 12.216 1.00 94.19 107 MET A C 1
ATOM 794 O O . MET A 1 107 ? -7.632 6.088 11.462 1.00 94.19 107 MET A O 1
ATOM 798 N N . ASP A 1 108 ? -8.384 5.489 13.494 1.00 94.88 108 ASP A N 1
ATOM 799 C CA . ASP A 1 108 ? -7.073 5.256 14.094 1.00 94.88 108 ASP A CA 1
ATOM 800 C C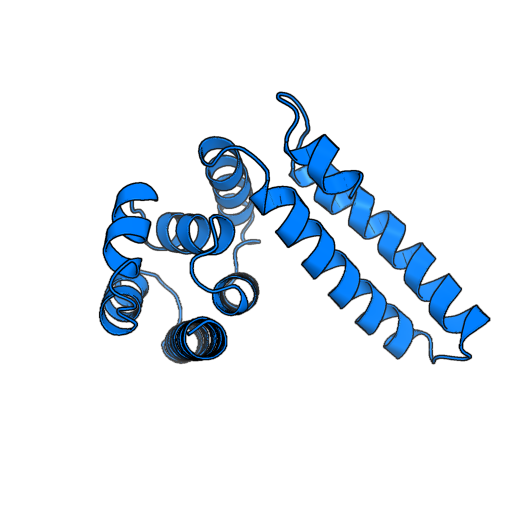 . ASP A 1 108 ? -6.519 3.886 13.664 1.00 94.88 108 ASP A C 1
ATOM 802 O O . ASP A 1 108 ? -7.280 2.913 13.603 1.00 94.88 108 ASP A O 1
ATOM 806 N N . SER A 1 109 ? -5.221 3.805 13.357 1.00 95.56 109 SER A N 1
ATOM 807 C CA . SER A 1 109 ? -4.590 2.564 12.889 1.00 95.56 109 SER A CA 1
ATOM 808 C C . SER A 1 109 ? -4.583 1.459 13.942 1.00 95.56 109 SER A C 1
ATOM 810 O O . SER A 1 109 ? -4.791 0.307 13.574 1.00 95.56 109 SER A O 1
ATOM 812 N N . GLU A 1 110 ? -4.435 1.783 15.232 1.00 94.62 110 GLU A N 1
ATOM 813 C CA . GLU A 1 110 ? -4.491 0.790 16.318 1.00 94.62 110 GLU A CA 1
ATOM 814 C C . GLU A 1 110 ? -5.892 0.168 16.407 1.00 94.62 110 GLU A C 1
ATOM 816 O O . GLU A 1 110 ? -6.055 -1.028 16.645 1.00 94.62 110 GLU A O 1
ATOM 821 N N . LEU A 1 111 ? -6.931 0.974 16.160 1.00 93.50 111 LEU A N 1
ATOM 822 C CA . LEU A 1 111 ? -8.309 0.489 16.138 1.00 93.50 111 LEU A CA 1
ATOM 823 C C . LEU A 1 111 ? -8.578 -0.410 14.922 1.00 93.50 111 LEU A C 1
ATOM 825 O O . LEU A 1 111 ? -9.307 -1.394 15.041 1.00 93.50 111 LEU A O 1
ATOM 829 N N . VAL A 1 112 ? -8.025 -0.067 13.756 1.00 94.38 112 VAL A N 1
ATOM 830 C CA . VAL A 1 112 ? -8.125 -0.911 12.555 1.00 94.38 112 VAL A CA 1
ATOM 831 C C . VAL A 1 112 ? -7.396 -2.233 12.769 1.00 94.38 112 VAL A C 1
ATOM 833 O O . VAL A 1 112 ? -7.975 -3.275 12.478 1.00 94.38 112 VAL A O 1
ATOM 836 N N . GLU A 1 113 ? -6.179 -2.200 13.315 1.00 94.12 113 GLU A N 1
ATOM 837 C CA . GLU A 1 113 ? -5.396 -3.392 13.656 1.00 94.12 113 GLU A CA 1
ATOM 838 C C . GLU A 1 113 ? -6.190 -4.325 14.576 1.00 94.12 113 GLU A C 1
ATOM 840 O O . GLU A 1 113 ? -6.421 -5.477 14.222 1.00 94.12 113 GLU A O 1
ATOM 845 N N . ALA A 1 114 ? -6.746 -3.800 15.673 1.00 92.06 114 ALA A N 1
ATOM 846 C CA . ALA A 1 114 ? -7.557 -4.583 16.607 1.00 92.06 114 ALA A CA 1
ATOM 847 C C . ALA A 1 114 ? -8.815 -5.208 15.969 1.00 92.06 114 ALA A C 1
ATOM 849 O O . ALA A 1 114 ? -9.283 -6.254 16.412 1.00 92.06 114 ALA A O 1
ATOM 850 N N . PHE A 1 115 ? -9.396 -4.586 14.937 1.00 91.31 115 PHE A N 1
ATOM 851 C CA . PHE A 1 115 ? -10.520 -5.178 14.202 1.00 91.31 115 PHE A CA 1
ATOM 852 C C . PHE A 1 115 ? -10.099 -6.277 13.223 1.00 91.31 115 PHE A C 1
ATOM 854 O O . PHE A 1 115 ? -10.932 -7.118 12.872 1.00 91.31 115 PHE A O 1
ATOM 861 N N . LEU A 1 116 ? -8.852 -6.237 12.755 1.00 89.69 116 LEU A N 1
ATOM 862 C CA . LEU A 1 116 ? -8.298 -7.197 11.807 1.00 89.69 116 LEU A CA 1
ATOM 863 C C . LEU A 1 116 ? -7.618 -8.387 12.497 1.00 89.69 116 LEU A C 1
ATOM 865 O O . LEU A 1 116 ? -7.611 -9.456 11.904 1.00 89.69 116 LEU A O 1
ATOM 869 N N . GLU A 1 117 ? -7.161 -8.260 13.752 1.00 85.12 117 GLU A N 1
ATOM 870 C CA . GLU A 1 117 ? -6.567 -9.367 14.535 1.00 85.12 117 GLU A CA 1
ATOM 871 C C . GLU A 1 117 ? -7.458 -10.625 14.617 1.00 85.12 117 GLU A C 1
ATOM 873 O O . GLU A 1 117 ? -6.949 -11.736 14.746 1.00 85.12 117 GLU A O 1
ATOM 878 N N . ASP A 1 118 ? -8.781 -10.473 14.500 1.00 76.56 118 ASP A N 1
ATOM 879 C CA . ASP A 1 118 ? -9.742 -11.586 14.460 1.00 76.56 118 ASP A CA 1
ATOM 880 C C . ASP A 1 118 ? -9.944 -12.179 13.038 1.00 76.56 118 ASP A C 1
ATOM 882 O O . ASP A 1 118 ? -10.947 -12.858 12.789 1.00 76.56 118 ASP A O 1
ATOM 886 N N . ASP A 1 119 ? -9.057 -11.878 12.077 1.00 67.06 119 ASP A N 1
ATOM 887 C CA . ASP A 1 119 ? -9.127 -12.265 10.650 1.00 67.06 119 ASP A CA 1
ATOM 888 C C . ASP A 1 119 ? -10.479 -11.928 9.989 1.00 67.06 119 ASP A C 1
ATOM 890 O O . ASP A 1 119 ? -10.976 -12.577 9.056 1.00 67.06 119 ASP A O 1
ATOM 894 N N . SER A 1 120 ? -11.144 -10.893 10.499 1.00 83.12 120 SER A N 1
ATOM 895 C CA . SER A 1 120 ? -12.534 -10.627 10.167 1.00 83.12 120 SER A CA 1
ATOM 896 C C . SER A 1 120 ? -12.636 -9.798 8.891 1.00 83.12 120 SER A C 1
ATOM 898 O O . SER A 1 120 ? -12.768 -8.573 8.920 1.00 83.12 120 SER A O 1
ATOM 900 N N . VAL A 1 121 ? -12.692 -10.479 7.741 1.00 91.88 121 VAL A N 1
ATOM 901 C CA . VAL A 1 121 ? -13.072 -9.872 6.445 1.00 91.88 121 VAL A CA 1
ATOM 902 C C . VAL A 1 121 ? -14.376 -9.068 6.573 1.00 91.88 121 VAL A C 1
ATOM 904 O O . VAL A 1 121 ? -14.552 -8.039 5.924 1.00 91.88 121 VAL A O 1
ATOM 907 N N . VAL A 1 122 ? -15.280 -9.490 7.463 1.00 92.12 122 VAL A N 1
ATOM 908 C CA . VAL A 1 122 ? -16.525 -8.775 7.778 1.00 92.12 122 VAL A CA 1
ATOM 909 C C . VAL A 1 122 ? -16.255 -7.426 8.454 1.00 92.12 122 VAL A C 1
ATOM 911 O O . VAL A 1 122 ? -16.942 -6.444 8.163 1.00 92.12 122 VAL A O 1
ATOM 914 N N . ALA A 1 123 ? -15.279 -7.348 9.363 1.00 92.31 123 ALA A N 1
ATOM 915 C CA . ALA A 1 123 ? -14.870 -6.085 9.968 1.00 92.31 123 ALA A CA 1
ATOM 916 C C . ALA A 1 123 ? -14.246 -5.154 8.920 1.00 92.31 123 ALA A C 1
ATOM 918 O O . ALA A 1 123 ? -14.645 -3.989 8.837 1.00 92.31 123 ALA A O 1
ATOM 919 N N . LEU A 1 124 ? -13.367 -5.682 8.060 1.00 94.69 124 LEU A N 1
ATOM 920 C CA . LEU A 1 124 ? -12.806 -4.943 6.927 1.00 94.69 124 LEU A CA 1
ATOM 921 C C . LEU A 1 124 ? -13.903 -4.384 6.014 1.00 94.69 124 LEU A C 1
ATOM 923 O O . LEU A 1 124 ? -13.920 -3.188 5.727 1.00 94.69 124 LEU A O 1
ATOM 927 N N . GLU A 1 125 ? -14.866 -5.213 5.608 1.00 94.75 125 GLU A N 1
ATOM 928 C CA . GLU A 1 125 ? -15.981 -4.785 4.761 1.00 94.75 125 GLU A CA 1
ATOM 929 C C . GLU A 1 125 ? -16.768 -3.632 5.403 1.00 94.75 125 GLU A C 1
ATOM 931 O O . GLU A 1 125 ? -17.052 -2.624 4.748 1.00 94.75 125 GLU A O 1
ATOM 936 N N . ARG A 1 126 ? -17.067 -3.729 6.705 1.00 93.00 126 ARG A N 1
ATOM 937 C CA . ARG A 1 126 ? -17.757 -2.667 7.456 1.00 93.00 126 ARG A CA 1
ATOM 938 C C . ARG A 1 126 ? -16.959 -1.369 7.514 1.00 93.00 126 ARG A C 1
ATOM 940 O O . ARG A 1 126 ? -17.561 -0.299 7.416 1.00 93.00 126 ARG A O 1
ATOM 947 N N . MET A 1 127 ? -15.637 -1.442 7.660 1.00 94.56 127 MET A N 1
ATOM 948 C CA . MET A 1 127 ? -14.772 -0.260 7.617 1.00 94.56 127 MET A CA 1
ATOM 949 C C . MET A 1 127 ? -14.786 0.373 6.222 1.00 94.56 127 MET A C 1
ATOM 951 O O . MET A 1 127 ? -15.007 1.577 6.095 1.00 94.56 127 MET A O 1
ATOM 955 N N . LEU A 1 128 ? -14.670 -0.437 5.166 1.00 94.38 128 LEU A N 1
ATOM 956 C CA . LEU A 1 128 ? -14.678 0.040 3.783 1.00 94.38 128 LEU A CA 1
ATOM 957 C C . LEU A 1 128 ? -16.025 0.648 3.361 1.00 94.38 128 LEU A C 1
ATOM 959 O O . LEU A 1 128 ? -16.047 1.533 2.506 1.00 94.38 128 LEU A O 1
ATOM 963 N N . LEU A 1 129 ? -17.149 0.249 3.969 1.00 94.25 129 LEU A N 1
ATOM 964 C CA . LEU A 1 129 ? -18.456 0.891 3.746 1.00 94.25 129 LEU A CA 1
ATOM 965 C C . LEU A 1 129 ? -18.502 2.367 4.176 1.00 94.25 129 LEU A C 1
ATOM 967 O O . LEU A 1 129 ? -19.401 3.088 3.749 1.00 94.25 129 LEU A O 1
ATOM 971 N N . ARG A 1 130 ? -1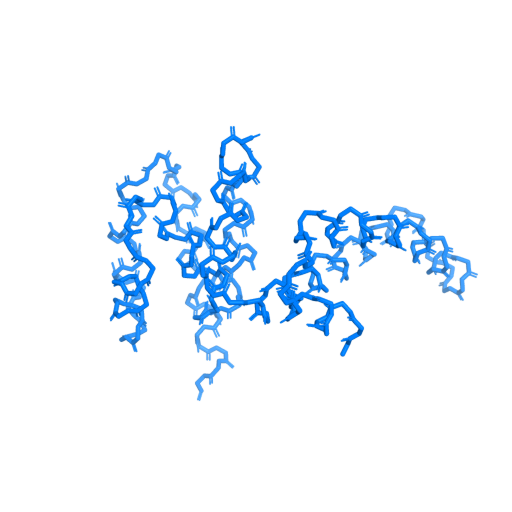7.551 2.821 5.002 1.00 91.94 130 ARG A N 1
ATOM 972 C CA . ARG A 1 130 ? -17.427 4.224 5.431 1.00 91.94 130 ARG A CA 1
ATOM 973 C C . ARG A 1 130 ? -16.620 5.084 4.452 1.00 91.94 130 ARG A C 1
ATOM 975 O O . ARG A 1 130 ? -16.507 6.285 4.668 1.00 91.94 130 ARG A O 1
ATOM 982 N N . THR A 1 131 ? -16.064 4.472 3.409 1.00 91.25 131 THR A N 1
ATOM 983 C CA . THR A 1 131 ? -15.248 5.134 2.384 1.00 91.25 131 THR A CA 1
ATOM 984 C C . THR A 1 131 ? -16.085 5.482 1.151 1.00 91.25 131 THR A C 1
ATOM 986 O O . THR A 1 131 ? -17.199 4.985 0.968 1.00 91.25 131 THR A O 1
ATOM 989 N N . ASP A 1 132 ? -15.533 6.307 0.267 1.00 91.12 132 ASP A N 1
ATOM 990 C CA . ASP A 1 132 ? -16.101 6.644 -1.042 1.00 91.12 132 ASP A CA 1
ATOM 991 C C . ASP A 1 132 ? -15.777 5.610 -2.141 1.00 91.12 132 ASP A C 1
ATOM 993 O O . ASP A 1 132 ? -16.210 5.756 -3.287 1.00 91.12 132 ASP A O 1
ATOM 997 N N . LEU A 1 133 ? -15.061 4.529 -1.804 1.00 91.50 133 LEU A N 1
ATOM 998 C CA . LEU A 1 133 ? -14.695 3.474 -2.746 1.00 91.50 133 LEU A CA 1
ATOM 999 C C . LEU A 1 133 ? -15.938 2.812 -3.343 1.00 91.50 133 LEU A C 1
ATOM 1001 O O . LEU A 1 133 ? -16.868 2.438 -2.628 1.00 91.50 133 LEU A O 1
ATOM 1005 N N . VAL A 1 134 ? -15.939 2.581 -4.656 1.00 94.44 134 VAL A N 1
ATOM 1006 C CA . VAL A 1 134 ? -17.048 1.888 -5.329 1.00 94.44 134 VAL A CA 1
ATOM 1007 C C . VAL A 1 134 ? -17.174 0.425 -4.865 1.00 94.44 134 VAL A C 1
ATOM 1009 O O . VAL A 1 134 ? -16.168 -0.195 -4.508 1.00 94.44 134 VAL A O 1
ATOM 1012 N N . PRO A 1 135 ? -18.378 -0.185 -4.920 1.00 95.06 135 PRO A N 1
ATOM 1013 C CA . PRO A 1 135 ? -18.604 -1.548 -4.424 1.00 95.06 135 PRO A CA 1
ATOM 1014 C C . PRO A 1 135 ? -17.644 -2.604 -4.990 1.00 95.06 135 PRO A C 1
ATOM 1016 O O . PRO A 1 135 ? -17.185 -3.469 -4.250 1.00 95.06 135 PRO A O 1
ATOM 1019 N N . ALA A 1 136 ? -17.304 -2.508 -6.279 1.00 95.25 136 ALA A N 1
ATOM 1020 C CA . ALA A 1 136 ? -16.384 -3.437 -6.932 1.00 95.25 136 ALA A CA 1
ATOM 1021 C C . ALA A 1 136 ? -14.965 -3.384 -6.336 1.00 95.25 136 ALA A C 1
ATOM 1023 O O . ALA A 1 136 ? -14.353 -4.429 -6.133 1.00 95.25 136 ALA A O 1
ATOM 1024 N N . LEU A 1 137 ? -14.466 -2.186 -6.005 1.00 94.69 137 LEU A N 1
ATOM 1025 C CA . LEU A 1 137 ? -13.151 -2.022 -5.378 1.00 94.69 137 LEU A CA 1
ATOM 1026 C C . LEU A 1 137 ? -13.147 -2.567 -3.952 1.00 94.69 137 LEU A C 1
ATOM 1028 O O . LEU A 1 137 ? -12.212 -3.264 -3.577 1.00 94.69 137 LEU A O 1
ATOM 1032 N N . ARG A 1 138 ? -14.208 -2.320 -3.174 1.00 95.62 138 ARG A N 1
ATOM 1033 C CA . ARG A 1 138 ? -14.322 -2.879 -1.817 1.00 95.62 138 ARG A CA 1
ATOM 1034 C C . ARG A 1 138 ? -14.288 -4.405 -1.832 1.00 95.62 138 ARG A C 1
ATOM 1036 O O . ARG A 1 138 ? -13.526 -4.998 -1.080 1.00 95.62 138 ARG A O 1
ATOM 1043 N N . ALA A 1 139 ? -15.047 -5.028 -2.736 1.00 95.94 139 ALA A N 1
ATOM 1044 C CA . ALA A 1 139 ? -15.032 -6.478 -2.906 1.00 95.94 139 ALA A CA 1
ATOM 1045 C C . ALA A 1 139 ? -13.640 -6.997 -3.310 1.00 95.94 139 ALA A C 1
ATOM 1047 O O . ALA A 1 139 ? -13.184 -8.006 -2.781 1.00 95.94 139 ALA A O 1
ATOM 1048 N N . ALA A 1 140 ? -12.943 -6.295 -4.211 1.00 96.69 140 ALA A N 1
ATOM 1049 C CA . ALA A 1 140 ? -11.586 -6.658 -4.611 1.00 96.69 140 ALA A CA 1
ATOM 1050 C C . ALA A 1 140 ? -10.583 -6.572 -3.445 1.00 96.69 140 ALA A C 1
ATOM 1052 O O . ALA A 1 140 ? -9.764 -7.476 -3.297 1.00 96.69 140 ALA A O 1
ATOM 1053 N N . ILE A 1 141 ? -10.680 -5.541 -2.598 1.00 96.19 141 ILE A N 1
ATOM 1054 C CA . ILE A 1 141 ? -9.850 -5.394 -1.391 1.00 96.19 141 ILE A CA 1
ATOM 1055 C C . ILE A 1 141 ? -10.124 -6.540 -0.410 1.00 96.19 141 ILE A C 1
ATOM 1057 O O . ILE A 1 141 ? -9.180 -7.192 0.029 1.00 96.19 141 ILE A O 1
ATOM 1061 N N . CYS A 1 142 ? -11.396 -6.835 -0.116 1.00 95.88 142 CYS A N 1
ATOM 1062 C CA . CYS A 1 142 ? -11.762 -7.935 0.781 1.00 95.88 142 CYS A CA 1
ATOM 1063 C C . CYS A 1 142 ? -11.254 -9.290 0.271 1.00 95.88 142 CYS A C 1
ATOM 1065 O O . CYS A 1 142 ? -10.667 -10.046 1.039 1.00 95.88 142 CYS A O 1
ATOM 1067 N N . ASN A 1 143 ? -11.417 -9.576 -1.026 1.00 96.06 143 ASN A N 1
ATOM 1068 C CA . ASN A 1 143 ? -10.933 -10.821 -1.630 1.00 96.06 143 ASN A CA 1
ATOM 1069 C C . ASN A 1 143 ? -9.400 -10.927 -1.593 1.00 96.06 143 ASN A C 1
ATOM 1071 O O . ASN A 1 143 ? -8.861 -12.008 -1.362 1.00 96.06 143 ASN A O 1
ATOM 1075 N N . ALA A 1 144 ? -8.695 -9.819 -1.844 1.00 94.81 144 ALA A N 1
ATOM 1076 C CA . ALA A 1 144 ? -7.237 -9.773 -1.781 1.00 94.81 144 ALA A CA 1
ATOM 1077 C C . ALA A 1 144 ? -6.724 -10.041 -0.359 1.00 94.81 144 ALA A C 1
ATOM 1079 O O . ALA A 1 144 ? -5.814 -10.851 -0.189 1.00 94.81 144 ALA A O 1
ATOM 1080 N N . TYR A 1 145 ? -7.347 -9.408 0.638 1.00 94.81 145 TYR A N 1
ATOM 1081 C CA . TYR A 1 145 ? -7.032 -9.608 2.050 1.00 94.81 145 TYR A CA 1
ATOM 1082 C C . TYR A 1 145 ? -7.306 -11.049 2.498 1.00 94.81 145 TYR A C 1
ATOM 1084 O O . TYR A 1 145 ? -6.409 -11.710 3.012 1.00 94.81 145 TYR A O 1
ATOM 1092 N N . GLU A 1 146 ? -8.496 -11.583 2.203 1.00 94.12 146 GLU A N 1
ATOM 1093 C CA . GLU A 1 146 ? -8.859 -12.968 2.533 1.00 94.12 146 GLU A CA 1
ATOM 1094 C C . GLU A 1 146 ? -7.913 -13.993 1.883 1.00 94.12 146 GLU A C 1
ATOM 1096 O O . GLU A 1 146 ? -7.572 -15.016 2.478 1.00 94.12 146 GLU A O 1
ATOM 1101 N N . GLY A 1 147 ? -7.473 -13.730 0.650 1.00 92.69 147 GLY A N 1
ATOM 1102 C CA . GLY A 1 147 ? -6.482 -14.565 -0.022 1.00 92.69 147 GLY A CA 1
ATOM 1103 C C . GLY A 1 147 ? -5.127 -14.566 0.692 1.00 92.69 147 GLY A C 1
ATOM 1104 O O . GLY A 1 147 ? -4.494 -15.618 0.791 1.00 92.69 147 GLY A O 1
ATOM 1105 N N . ALA A 1 148 ? -4.694 -13.412 1.204 1.00 91.62 148 ALA A N 1
ATOM 1106 C CA . ALA A 1 148 ? -3.418 -13.256 1.895 1.00 91.62 148 ALA A CA 1
ATOM 1107 C C . ALA A 1 148 ? -3.413 -13.891 3.296 1.00 91.62 148 ALA A C 1
ATOM 1109 O O . ALA A 1 148 ? -2.450 -14.579 3.648 1.00 91.62 148 ALA A O 1
ATOM 1110 N N . THR A 1 149 ? -4.489 -13.719 4.071 1.00 89.19 149 THR A N 1
ATOM 1111 C CA . THR A 1 149 ? -4.604 -14.308 5.418 1.00 89.19 149 THR A CA 1
ATOM 1112 C C . THR A 1 149 ? -4.676 -15.833 5.350 1.00 89.19 149 THR A C 1
ATOM 1114 O O . THR A 1 149 ? -3.919 -16.521 6.033 1.00 89.19 149 THR A O 1
ATOM 1117 N N . ARG A 1 150 ? -5.456 -16.396 4.413 1.00 87.50 150 ARG A N 1
ATOM 1118 C CA . ARG A 1 150 ? -5.512 -17.855 4.188 1.00 87.50 150 ARG A CA 1
ATOM 1119 C C . ARG A 1 150 ? -4.186 -18.470 3.747 1.00 87.50 150 ARG A C 1
ATOM 1121 O O . ARG A 1 150 ? -3.943 -19.632 4.044 1.00 87.50 150 ARG A O 1
ATOM 1128 N N . ALA A 1 151 ? -3.354 -17.738 3.006 1.00 82.50 151 ALA A N 1
ATOM 1129 C 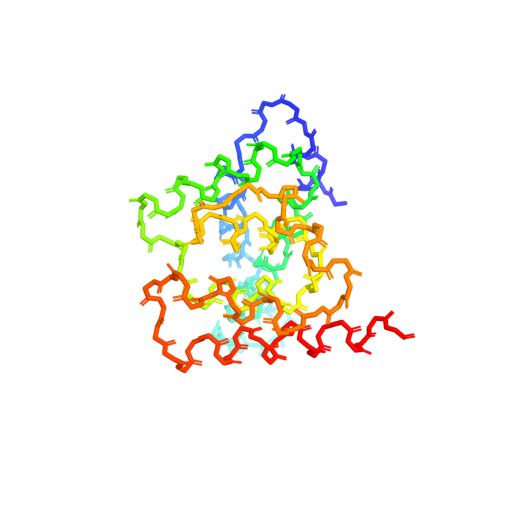CA . ALA A 1 151 ? -2.040 -18.226 2.584 1.00 82.50 151 ALA A CA 1
ATOM 1130 C C . ALA A 1 151 ? -1.012 -18.265 3.731 1.00 82.50 151 ALA A C 1
ATOM 1132 O O . ALA A 1 151 ? 0.045 -18.877 3.574 1.00 82.50 151 ALA A O 1
ATOM 1133 N N . SER A 1 152 ? -1.310 -17.597 4.848 1.00 76.44 152 SER A N 1
ATOM 1134 C CA . SER A 1 152 ? -0.408 -17.425 5.991 1.00 76.44 152 SER A CA 1
ATOM 1135 C C . SER A 1 152 ? -0.749 -18.331 7.187 1.00 76.44 152 SER A C 1
ATOM 1137 O O . SER A 1 152 ? 0.071 -18.433 8.100 1.00 76.44 152 SER A O 1
ATOM 1139 N N . ALA A 1 153 ? -1.920 -18.982 7.170 1.00 74.38 153 ALA A N 1
ATOM 1140 C CA . ALA A 1 153 ? -2.405 -19.941 8.171 1.00 74.38 153 ALA A CA 1
ATOM 1141 C C . ALA A 1 153 ? -1.972 -21.386 7.864 1.00 74.38 153 ALA A C 1
ATOM 1143 O O . ALA A 1 153 ? -1.645 -22.120 8.826 1.00 74.38 153 ALA A O 1
#